Protein AF-A0A0R2LMB1-F1 (afdb_monomer_lite)

Foldseek 3Di:
DVVVVVVVVV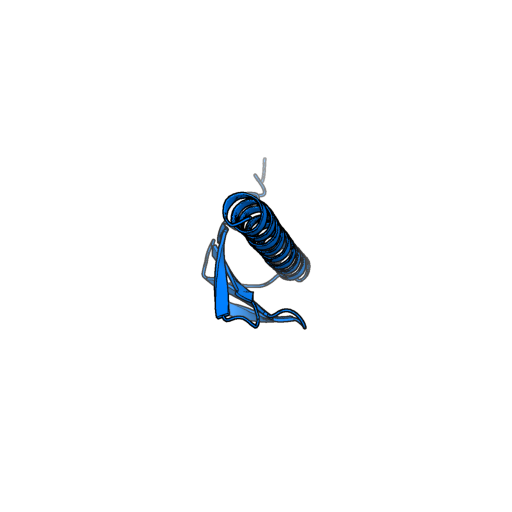VVVVVVVVVVVVVQVVQVVVCVVVVQDAQDKDADPQFIWHHHPQWIWTAGPVRDIDIDGNPPPPPPPPD

pLDDT: mean 77.48, std 16.23, range [42.94, 93.56]

Organism: NCBI:txid449659

Radius of gyration: 16.87 Å; chains: 1; bounding box: 50×26×46 Å

Structure (mmCIF, N/CA/C/O backbone):
data_AF-A0A0R2LMB1-F1
#
_entry.id   AF-A0A0R2LMB1-F1
#
loop_
_atom_site.group_PDB
_atom_site.id
_atom_site.type_symbol
_atom_site.label_atom_id
_atom_site.label_alt_id
_atom_site.label_comp_id
_atom_site.label_asym_id
_atom_site.label_entity_id
_atom_site.label_seq_id
_atom_site.pdbx_PDB_ins_code
_atom_site.Cartn_x
_atom_site.Cartn_y
_atom_site.Cartn_z
_atom_site.occupancy
_atom_site.B_iso_or_equiv
_atom_site.auth_seq_id
_atom_site.auth_comp_id
_atom_site.auth_asym_id
_atom_site.auth_atom_id
_atom_site.pdbx_PDB_model_num
ATOM 1 N N . MET A 1 1 ? 22.481 11.088 -31.072 1.00 50.19 1 MET A N 1
ATOM 2 C CA . MET A 1 1 ? 21.832 9.809 -30.690 1.00 50.19 1 MET A CA 1
ATOM 3 C C . MET A 1 1 ? 21.633 9.639 -29.179 1.00 50.19 1 MET A C 1
ATOM 5 O O . MET A 1 1 ? 20.681 8.980 -28.794 1.00 50.19 1 MET A O 1
ATOM 9 N N . THR A 1 2 ? 22.437 10.262 -28.310 1.00 54.47 2 THR A N 1
ATOM 10 C CA . THR A 1 2 ? 22.285 10.190 -26.837 1.00 54.47 2 THR A CA 1
ATOM 11 C C . THR A 1 2 ? 21.067 10.949 -26.283 1.00 54.47 2 THR A C 1
ATOM 13 O O . THR A 1 2 ? 20.426 10.478 -25.348 1.00 54.47 2 THR A O 1
ATOM 16 N N . GLY A 1 3 ? 20.690 12.083 -26.887 1.00 47.84 3 GLY A N 1
ATOM 17 C CA . GLY A 1 3 ? 19.541 12.890 -26.440 1.00 47.84 3 GLY A CA 1
ATOM 18 C C . GLY A 1 3 ? 18.166 12.248 -26.675 1.00 47.84 3 GLY A C 1
ATOM 19 O O . GLY A 1 3 ? 17.273 12.394 -25.847 1.00 47.84 3 GLY A O 1
ATOM 20 N N . GLN A 1 4 ? 18.000 11.482 -27.761 1.00 48.34 4 GLN A N 1
ATOM 21 C CA . GLN A 1 4 ? 16.750 10.755 -28.024 1.00 48.34 4 GLN A CA 1
ATOM 22 C C . GLN A 1 4 ? 16.574 9.583 -27.050 1.00 48.34 4 GLN A C 1
ATOM 24 O O . GLN A 1 4 ? 15.478 9.387 -26.535 1.00 48.34 4 GLN A O 1
ATOM 29 N N . LEU A 1 5 ? 17.654 8.866 -26.716 1.00 55.72 5 LEU A N 1
ATOM 30 C CA . LEU A 1 5 ? 17.610 7.778 -25.734 1.00 55.72 5 LEU A CA 1
ATOM 31 C C . LEU A 1 5 ? 17.166 8.272 -24.348 1.00 55.72 5 LEU A C 1
ATOM 33 O O . LEU A 1 5 ? 16.318 7.646 -23.721 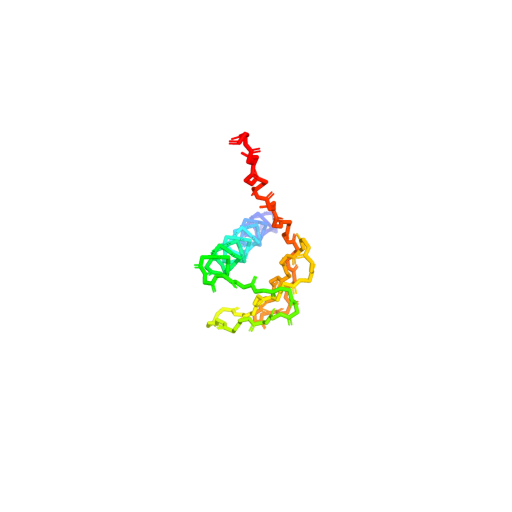1.00 55.72 5 LEU A O 1
ATOM 37 N N . MET A 1 6 ? 17.692 9.417 -23.902 1.00 57.38 6 MET A N 1
ATOM 38 C CA . MET A 1 6 ? 17.318 10.046 -22.627 1.00 57.38 6 MET A CA 1
ATOM 39 C C . MET A 1 6 ? 15.849 10.477 -22.591 1.00 57.38 6 MET A C 1
ATOM 41 O O . MET A 1 6 ? 15.195 10.316 -21.566 1.00 57.38 6 MET A O 1
ATOM 45 N N . TYR A 1 7 ? 15.305 10.981 -23.703 1.00 54.91 7 TYR A N 1
ATOM 46 C CA . TYR A 1 7 ? 13.895 11.373 -23.788 1.00 54.91 7 TYR A CA 1
ATOM 47 C C . TYR A 1 7 ? 12.948 10.162 -23.708 1.00 54.91 7 TYR A C 1
ATOM 49 O O . TYR A 1 7 ? 11.954 10.184 -22.975 1.00 54.91 7 TYR A O 1
ATOM 57 N N . TYR A 1 8 ? 13.286 9.064 -24.392 1.00 55.50 8 TYR A N 1
ATOM 58 C CA . TYR A 1 8 ? 12.543 7.803 -24.280 1.00 55.50 8 TYR A CA 1
ATOM 59 C C . TYR A 1 8 ? 12.673 7.175 -22.888 1.00 55.50 8 TYR A C 1
ATOM 61 O O . TYR A 1 8 ? 11.688 6.693 -22.334 1.00 55.50 8 TYR A O 1
ATOM 69 N N . TYR A 1 9 ? 13.853 7.245 -22.271 1.00 57.66 9 TYR A N 1
ATOM 70 C CA . TYR A 1 9 ? 14.041 6.798 -20.891 1.00 57.66 9 TYR A CA 1
ATOM 71 C C . TYR A 1 9 ? 13.234 7.638 -19.895 1.00 57.66 9 TYR A C 1
ATOM 73 O O . TYR A 1 9 ? 12.555 7.086 -19.032 1.00 57.66 9 TYR A O 1
ATOM 81 N N . GLY A 1 10 ? 13.253 8.966 -20.030 1.00 54.34 10 GLY A N 1
ATOM 82 C CA . GLY A 1 10 ? 12.510 9.873 -19.157 1.00 54.34 10 GLY A CA 1
ATOM 83 C C . GLY A 1 10 ? 10.997 9.664 -19.242 1.00 54.34 10 GLY A C 1
ATOM 84 O O . GLY A 1 10 ? 10.322 9.648 -18.213 1.00 54.34 10 GLY A O 1
ATOM 85 N N . SER A 1 11 ? 10.467 9.427 -20.444 1.00 60.19 11 SER A N 1
ATOM 86 C CA . SER A 1 11 ? 9.043 9.131 -20.655 1.00 60.19 11 SER A CA 1
ATOM 87 C C . SER A 1 11 ? 8.650 7.735 -20.161 1.00 60.19 11 SER A C 1
ATOM 89 O O . SER A 1 11 ? 7.631 7.601 -19.487 1.00 60.19 11 SER A O 1
ATOM 91 N N . ALA A 1 12 ? 9.475 6.707 -20.388 1.00 58.03 12 ALA A N 1
ATOM 92 C CA . ALA A 1 12 ? 9.220 5.354 -19.888 1.00 58.03 12 ALA A CA 1
ATOM 93 C C . ALA A 1 12 ? 9.242 5.278 -18.350 1.00 58.03 12 ALA A C 1
ATOM 95 O O . ALA A 1 12 ? 8.362 4.667 -17.742 1.00 58.03 12 ALA A O 1
ATOM 96 N N . VAL A 1 13 ? 10.209 5.940 -17.705 1.00 62.72 13 VAL A N 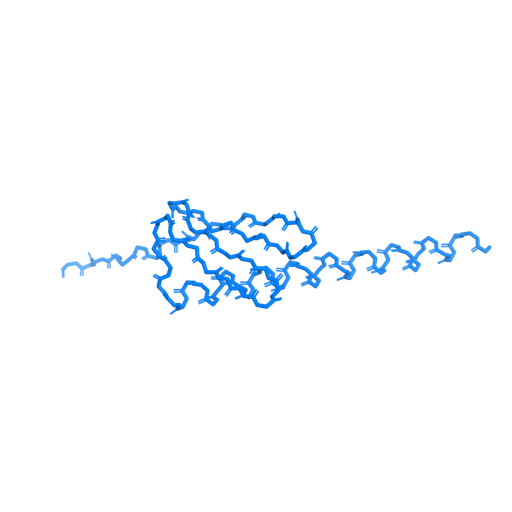1
ATOM 97 C CA . VAL A 1 13 ? 10.302 6.007 -16.238 1.00 62.72 13 VAL A CA 1
ATOM 98 C C . VAL A 1 13 ? 9.141 6.811 -15.655 1.00 62.72 13 VAL A C 1
ATOM 100 O O . VAL A 1 13 ? 8.539 6.385 -14.669 1.00 62.72 13 VAL A O 1
ATOM 103 N N . SER A 1 14 ? 8.775 7.933 -16.282 1.00 61.34 14 SER A N 1
ATOM 104 C CA . SER A 1 14 ? 7.613 8.730 -15.871 1.00 61.34 14 SER A CA 1
ATOM 105 C C . SER A 1 14 ? 6.312 7.933 -15.977 1.00 61.34 14 SER A C 1
ATOM 107 O O . SER A 1 14 ? 5.554 7.883 -15.012 1.00 61.34 14 SER A O 1
ATOM 109 N N . ASN A 1 15 ? 6.094 7.219 -17.084 1.00 68.38 15 ASN A N 1
ATOM 110 C CA . ASN A 1 15 ? 4.920 6.363 -17.260 1.00 68.38 15 ASN A CA 1
ATOM 111 C C . ASN A 1 15 ? 4.884 5.224 -16.238 1.00 68.38 15 ASN A C 1
ATOM 113 O O . ASN A 1 15 ? 3.840 4.974 -15.643 1.00 68.38 15 ASN A O 1
ATOM 117 N N . SER A 1 16 ? 6.020 4.576 -15.971 1.00 70.38 16 SER A N 1
ATOM 118 C CA . SER A 1 16 ? 6.111 3.529 -14.948 1.00 70.38 16 SER A CA 1
ATOM 119 C C . SER A 1 16 ? 5.783 4.064 -13.549 1.00 70.38 16 SER A C 1
ATOM 121 O O . SER A 1 16 ? 5.080 3.408 -12.784 1.00 70.38 16 SER A O 1
ATOM 123 N N . ASN A 1 17 ? 6.220 5.284 -13.220 1.00 74.38 17 ASN A N 1
ATOM 124 C CA . ASN A 1 17 ? 5.876 5.930 -11.953 1.00 74.38 17 ASN A CA 1
ATOM 125 C C . ASN A 1 17 ? 4.375 6.247 -11.850 1.00 74.38 17 ASN A C 1
ATOM 127 O O . ASN A 1 17 ? 3.790 6.021 -10.793 1.00 74.38 17 ASN A O 1
ATOM 131 N N . ILE A 1 18 ? 3.752 6.733 -12.929 1.00 79.12 18 ILE A N 1
ATOM 132 C CA . ILE A 1 18 ? 2.310 7.030 -12.970 1.00 79.12 18 ILE A CA 1
ATOM 133 C C . ILE A 1 18 ? 1.490 5.744 -12.823 1.00 79.12 18 ILE A C 1
ATOM 135 O O . ILE A 1 18 ? 0.561 5.697 -12.021 1.00 79.12 18 ILE A O 1
ATOM 139 N N . VAL A 1 19 ? 1.853 4.685 -13.553 1.00 83.19 19 VAL A N 1
ATOM 140 C CA . VAL A 1 19 ? 1.179 3.381 -13.467 1.00 83.19 19 VAL A CA 1
ATOM 141 C C . VAL A 1 19 ? 1.248 2.839 -12.041 1.00 83.19 19 VAL A C 1
ATOM 143 O O . VAL A 1 19 ? 0.216 2.502 -11.474 1.00 83.19 19 VAL A O 1
ATOM 146 N N . GLN A 1 20 ? 2.426 2.859 -11.418 1.00 85.44 20 GLN A N 1
ATOM 147 C CA . GLN A 1 20 ? 2.600 2.382 -10.044 1.00 85.44 20 GLN A CA 1
ATOM 148 C C . GLN A 1 20 ? 1.818 3.212 -9.016 1.00 85.44 20 GLN A C 1
ATOM 150 O O . GLN A 1 20 ? 1.279 2.652 -8.062 1.00 85.44 20 GLN A O 1
ATOM 155 N N . GLN A 1 21 ? 1.707 4.532 -9.205 1.00 85.50 21 GLN A N 1
ATOM 156 C CA . GLN A 1 21 ? 0.837 5.355 -8.359 1.00 85.50 21 GLN A CA 1
ATOM 157 C C . GLN A 1 21 ? -0.642 4.996 -8.531 1.00 85.50 21 GLN A C 1
ATOM 159 O O . GLN A 1 21 ? -1.354 4.871 -7.535 1.00 85.50 21 GLN A O 1
ATOM 164 N N . ASN A 1 22 ? -1.099 4.778 -9.766 1.00 86.56 22 ASN A N 1
ATOM 165 C CA . ASN A 1 22 ? -2.477 4.373 -10.041 1.00 86.56 22 ASN A CA 1
ATOM 166 C C . ASN A 1 22 ? -2.794 2.994 -9.442 1.00 86.56 22 ASN A C 1
ATOM 168 O O . ASN A 1 22 ? -3.844 2.821 -8.825 1.00 86.56 22 ASN A O 1
ATOM 172 N N . GLU A 1 23 ? -1.877 2.032 -9.566 1.00 87.25 23 GLU A N 1
ATOM 173 C CA . GLU A 1 23 ? -1.986 0.705 -8.947 1.00 87.25 23 GLU A CA 1
ATOM 174 C C . GLU A 1 23 ? -2.080 0.807 -7.420 1.00 87.25 23 GLU A C 1
ATOM 176 O O . GLU A 1 23 ? -2.951 0.192 -6.798 1.00 87.25 23 GLU A O 1
ATOM 181 N N . ALA A 1 24 ? -1.219 1.625 -6.810 1.00 88.69 24 ALA A N 1
ATOM 182 C CA . ALA A 1 24 ? -1.214 1.831 -5.371 1.00 88.69 24 ALA A CA 1
ATOM 183 C C . ALA A 1 24 ? -2.511 2.499 -4.878 1.00 88.69 24 ALA A C 1
ATOM 185 O O . ALA A 1 24 ? -3.108 2.058 -3.893 1.00 88.69 24 ALA A O 1
ATOM 186 N N . GLN A 1 25 ? -2.999 3.508 -5.602 1.00 86.56 25 GLN A N 1
ATOM 187 C CA . GLN A 1 25 ? -4.261 4.185 -5.309 1.00 86.56 25 GLN A CA 1
ATOM 188 C C . GLN A 1 25 ? -5.465 3.243 -5.456 1.00 86.56 25 GLN A C 1
ATOM 190 O O . GLN A 1 25 ? -6.367 3.259 -4.615 1.00 86.56 25 GLN A O 1
ATOM 195 N N . ALA A 1 26 ? -5.483 2.394 -6.487 1.00 88.25 26 ALA A N 1
ATOM 196 C CA . ALA A 1 26 ? -6.537 1.404 -6.681 1.00 88.25 26 ALA A CA 1
ATOM 197 C C . ALA A 1 26 ? -6.579 0.401 -5.519 1.00 88.25 26 ALA A C 1
ATOM 199 O O . ALA A 1 26 ? -7.652 0.140 -4.977 1.00 88.25 26 ALA A O 1
ATOM 200 N N . MET A 1 27 ? -5.423 -0.101 -5.069 1.00 90.31 27 MET A N 1
ATOM 201 C CA . MET A 1 27 ? -5.357 -0.991 -3.904 1.00 90.31 27 MET A CA 1
ATOM 202 C C . MET A 1 27 ? -5.803 -0.311 -2.612 1.00 90.31 27 MET A C 1
ATOM 204 O O . MET A 1 27 ? -6.548 -0.918 -1.847 1.00 90.31 27 MET A O 1
ATOM 208 N N . LYS A 1 28 ? -5.421 0.953 -2.381 1.00 89.94 28 LYS A N 1
ATOM 209 C CA . LYS A 1 28 ? -5.945 1.747 -1.258 1.00 89.94 28 LYS A CA 1
ATOM 210 C C . LYS A 1 28 ? -7.474 1.800 -1.302 1.00 89.94 28 LYS A C 1
ATOM 212 O O . LYS A 1 28 ? -8.125 1.504 -0.304 1.00 89.94 28 LYS A O 1
ATOM 217 N N . ASN A 1 29 ? -8.048 2.148 -2.452 1.00 87.44 29 ASN A N 1
ATOM 218 C CA . ASN A 1 29 ? -9.497 2.266 -2.615 1.00 87.44 29 ASN A CA 1
ATOM 219 C C . ASN A 1 29 ? -10.205 0.920 -2.400 1.00 87.44 29 ASN A C 1
ATOM 221 O O . ASN A 1 29 ? -11.206 0.872 -1.692 1.00 87.44 29 ASN A O 1
ATOM 225 N N . MET A 1 30 ? -9.662 -0.174 -2.941 1.00 88.69 30 MET A N 1
ATOM 226 C CA . MET A 1 30 ? -10.187 -1.522 -2.707 1.00 88.69 30 MET A CA 1
ATOM 227 C C . MET A 1 30 ? -10.093 -1.921 -1.233 1.00 88.69 30 MET A C 1
ATOM 229 O O . MET A 1 30 ? -11.043 -2.479 -0.693 1.00 88.69 30 MET A O 1
ATOM 233 N N . ALA A 1 31 ? -8.981 -1.622 -0.559 1.00 88.56 31 ALA A N 1
ATOM 234 C CA . ALA A 1 31 ? -8.814 -1.925 0.857 1.00 88.56 31 ALA A CA 1
ATOM 235 C C . ALA A 1 31 ? -9.825 -1.156 1.723 1.00 88.56 31 ALA A C 1
ATOM 237 O O . ALA A 1 31 ? -10.420 -1.731 2.629 1.00 88.56 31 ALA A O 1
ATOM 238 N N . ILE A 1 32 ? -10.069 0.120 1.411 1.00 86.94 32 ILE A N 1
ATOM 239 C CA . ILE A 1 32 ? -11.094 0.937 2.077 1.00 86.94 32 ILE A CA 1
ATOM 240 C C . ILE A 1 32 ? -12.500 0.401 1.794 1.00 86.94 32 ILE A C 1
ATOM 242 O O . ILE A 1 32 ? -13.295 0.291 2.721 1.00 86.94 32 ILE A O 1
ATOM 246 N N . ALA A 1 33 ? -12.803 0.030 0.546 1.00 87.19 33 ALA A N 1
ATOM 247 C CA . ALA A 1 33 ? -14.098 -0.543 0.176 1.00 87.19 33 ALA A CA 1
ATOM 248 C C . ALA A 1 33 ? -14.382 -1.880 0.885 1.00 87.19 33 ALA A C 1
ATOM 250 O O . ALA A 1 33 ? -15.538 -2.207 1.131 1.00 87.19 33 ALA A O 1
ATOM 251 N N . ASN A 1 34 ? -13.334 -2.623 1.254 1.00 87.69 34 ASN A N 1
ATOM 252 C CA . ASN A 1 34 ? -13.414 -3.845 2.060 1.00 87.69 34 ASN A CA 1
ATOM 253 C C . ASN A 1 34 ? -13.312 -3.585 3.579 1.00 87.69 34 ASN A C 1
ATOM 255 O O . ASN A 1 34 ? -13.027 -4.510 4.337 1.00 87.69 34 ASN A O 1
ATOM 259 N N . ASP A 1 35 ? -13.513 -2.341 4.026 1.00 86.31 35 ASP A N 1
ATOM 260 C CA . ASP A 1 35 ? -13.477 -1.930 5.436 1.00 86.31 35 ASP A CA 1
ATOM 261 C C . ASP A 1 35 ? -12.175 -2.321 6.165 1.00 86.31 35 ASP A C 1
ATOM 263 O O . ASP A 1 35 ? -12.188 -2.847 7.279 1.00 86.31 35 ASP A O 1
ATOM 267 N N . ILE A 1 36 ? -11.010 -2.075 5.543 1.00 87.06 36 ILE A N 1
ATOM 268 C CA . ILE A 1 36 ? -9.719 -2.335 6.197 1.00 87.06 36 ILE A CA 1
ATOM 269 C C . ILE A 1 36 ? -9.620 -1.570 7.528 1.00 87.06 36 ILE A C 1
ATOM 271 O O . ILE A 1 36 ? -9.640 -0.331 7.575 1.00 87.06 36 ILE A O 1
ATOM 275 N N . LYS A 1 37 ? -9.468 -2.310 8.630 1.00 88.38 37 LYS A N 1
ATOM 276 C CA . LYS A 1 37 ? -9.372 -1.749 9.984 1.00 88.38 37 LYS A CA 1
ATOM 277 C C . LYS A 1 37 ? -7.936 -1.422 10.350 1.00 88.38 37 LYS A C 1
ATOM 279 O O . LYS A 1 37 ? -6.976 -1.900 9.749 1.00 88.38 37 LYS A O 1
ATOM 284 N N . ASN A 1 38 ? -7.774 -0.588 11.371 1.00 88.25 38 ASN A N 1
ATOM 285 C CA . ASN A 1 38 ? -6.454 -0.233 11.872 1.00 88.25 38 ASN A CA 1
ATOM 286 C C . ASN A 1 38 ? -5.657 -1.483 12.294 1.00 88.25 38 ASN A C 1
ATOM 288 O O . ASN A 1 38 ? -6.167 -2.334 13.018 1.00 88.25 38 ASN A O 1
ATOM 292 N N . GLY A 1 39 ? -4.407 -1.578 11.844 1.00 87.62 39 GLY A N 1
ATOM 293 C CA . GLY A 1 39 ? -3.518 -2.712 12.085 1.00 87.62 39 GLY A CA 1
ATOM 294 C C . GLY A 1 39 ? -3.718 -3.879 11.119 1.00 87.62 39 GLY A C 1
ATOM 295 O O . GLY A 1 39 ? -2.849 -4.748 11.060 1.00 87.62 39 GLY A O 1
ATOM 296 N N . GLN A 1 40 ? -4.801 -3.888 10.335 1.00 89.19 40 GLN A N 1
ATOM 297 C CA . GLN A 1 40 ? -5.045 -4.925 9.341 1.00 89.19 40 GLN A CA 1
ATOM 298 C C . GLN A 1 40 ? -4.241 -4.689 8.066 1.00 89.19 40 GLN A C 1
ATOM 300 O O . GLN A 1 40 ? -3.896 -3.559 7.702 1.00 89.19 40 GLN A O 1
ATOM 305 N N . GLN A 1 41 ? -3.961 -5.800 7.396 1.00 92.12 41 GLN A N 1
ATOM 306 C CA . GLN A 1 41 ? -3.272 -5.871 6.123 1.00 92.12 41 GLN A CA 1
ATOM 307 C C . GLN A 1 41 ? -4.107 -6.716 5.165 1.00 92.12 41 GLN A C 1
ATOM 309 O O . GLN A 1 41 ? -4.564 -7.796 5.534 1.00 92.12 41 GLN A O 1
ATOM 314 N N . PHE A 1 42 ? -4.269 -6.225 3.942 1.00 92.06 42 PHE A N 1
ATOM 315 C CA . PHE A 1 42 ? -4.808 -6.982 2.824 1.00 92.06 42 PHE A CA 1
ATOM 316 C C . PHE A 1 42 ? -3.723 -7.226 1.790 1.00 92.06 42 PHE A C 1
ATOM 318 O O . PHE A 1 42 ? -2.950 -6.325 1.455 1.00 92.06 42 PHE A O 1
ATOM 325 N N . GLU A 1 43 ? -3.684 -8.451 1.287 1.00 91.75 43 GLU A N 1
ATOM 326 C CA . GLU A 1 43 ? -2.799 -8.850 0.204 1.00 91.75 43 GLU A CA 1
ATOM 327 C C . GLU A 1 43 ? -3.561 -8.828 -1.118 1.00 91.75 43 GLU A C 1
ATOM 329 O O . GLU A 1 43 ? -4.700 -9.281 -1.221 1.00 91.75 43 GLU A O 1
ATOM 334 N N . PHE A 1 44 ? -2.912 -8.285 -2.137 1.00 87.88 44 PHE A N 1
ATOM 335 C CA . PHE A 1 44 ? -3.405 -8.183 -3.498 1.00 87.88 44 PHE A CA 1
ATOM 336 C C . PHE A 1 44 ? -2.369 -8.777 -4.453 1.00 87.88 44 PHE A C 1
ATOM 338 O O . PHE A 1 44 ? -1.176 -8.862 -4.165 1.00 87.88 44 PHE A O 1
ATOM 345 N N . ASN A 1 45 ? -2.793 -9.098 -5.674 1.00 84.69 45 ASN A N 1
ATOM 346 C CA . ASN A 1 45 ? -1.870 -9.602 -6.694 1.00 84.69 45 ASN A CA 1
ATOM 347 C C . ASN A 1 45 ? -0.738 -8.620 -7.040 1.00 84.69 45 ASN A C 1
ATOM 349 O O . ASN A 1 45 ? 0.306 -9.055 -7.523 1.00 84.69 45 ASN A O 1
ATOM 353 N N . LEU A 1 46 ? -0.922 -7.320 -6.799 1.00 84.12 46 LEU A N 1
ATOM 354 C CA . LEU A 1 46 ? 0.055 -6.269 -7.103 1.00 84.12 46 LEU A CA 1
ATOM 355 C C . LEU A 1 46 ? 0.926 -5.877 -5.898 1.00 84.12 46 LEU A C 1
ATOM 357 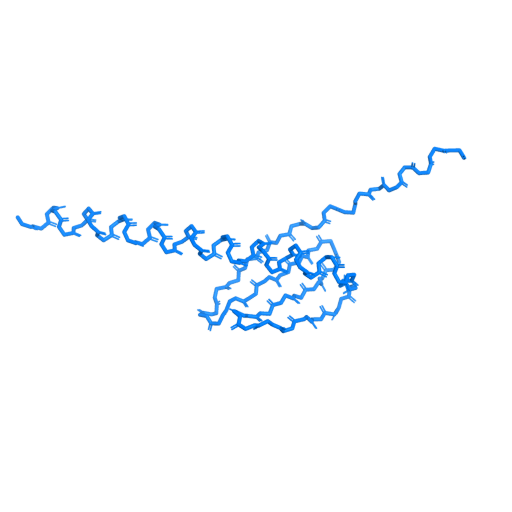O O . LEU A 1 46 ? 1.935 -5.191 -6.065 1.00 84.12 46 LEU A O 1
ATOM 361 N N . GLY A 1 47 ? 0.581 -6.329 -4.691 1.00 90.94 47 GLY A N 1
ATOM 362 C CA . GLY A 1 47 ? 1.239 -5.893 -3.467 1.00 90.94 47 GLY A CA 1
ATOM 363 C C . GLY A 1 47 ? 0.368 -6.094 -2.235 1.00 90.94 47 GLY A C 1
ATOM 364 O O . GLY A 1 47 ? -0.466 -6.986 -2.183 1.00 90.94 47 GLY A O 1
ATOM 365 N N . GLN A 1 48 ? 0.540 -5.246 -1.237 1.00 92.88 48 GLN A N 1
ATOM 366 C CA . GLN A 1 48 ? -0.215 -5.295 0.009 1.00 92.88 48 GLN A CA 1
ATOM 367 C C . GLN A 1 48 ? -0.626 -3.886 0.425 1.00 92.88 48 GLN A C 1
ATOM 369 O O . GLN A 1 48 ? 0.105 -2.927 0.186 1.00 92.88 48 GLN A O 1
ATOM 374 N N . ALA A 1 49 ? -1.777 -3.762 1.076 1.00 92.31 49 ALA A N 1
ATOM 375 C CA . ALA A 1 49 ? -2.224 -2.527 1.702 1.00 92.31 49 ALA A CA 1
ATOM 376 C C . ALA A 1 49 ? -2.400 -2.758 3.201 1.00 92.31 49 ALA A C 1
ATOM 378 O O . ALA A 1 49 ? -3.112 -3.669 3.617 1.00 92.31 49 ALA A O 1
ATOM 379 N N . LYS A 1 50 ? -1.775 -1.921 4.024 1.00 92.88 50 LYS A N 1
ATOM 380 C CA . LYS A 1 50 ? -1.846 -1.985 5.482 1.00 92.88 50 LYS A CA 1
ATOM 381 C C . LYS A 1 50 ? -2.364 -0.673 6.038 1.00 92.88 50 LYS A C 1
ATOM 383 O O . LYS A 1 50 ? -1.815 0.387 5.745 1.00 92.88 50 LYS A O 1
ATOM 388 N N . ARG A 1 51 ? -3.386 -0.719 6.892 1.00 90.31 51 ARG A N 1
ATOM 389 C CA . ARG A 1 51 ? -3.867 0.484 7.581 1.00 90.31 51 ARG A CA 1
ATOM 390 C C . ARG A 1 51 ? -3.136 0.664 8.908 1.00 90.31 51 ARG A C 1
ATOM 392 O O . ARG A 1 51 ? -3.075 -0.245 9.731 1.00 90.31 51 ARG A O 1
ATOM 399 N N . LYS A 1 52 ? -2.600 1.861 9.126 1.00 90.06 52 LYS A N 1
ATOM 400 C CA . LYS A 1 52 ? -1.963 2.310 10.365 1.00 90.06 52 LYS A CA 1
ATOM 401 C C . LYS A 1 52 ? -2.576 3.653 10.768 1.00 90.06 52 LYS A C 1
ATOM 403 O O . LYS A 1 52 ? -2.147 4.716 10.324 1.00 90.06 52 LYS A O 1
ATOM 408 N N . GLY A 1 53 ? -3.614 3.592 11.592 1.00 86.38 53 GLY A N 1
ATOM 409 C CA . GLY A 1 53 ? -4.441 4.727 11.991 1.00 86.38 53 GLY A CA 1
ATOM 410 C C . GLY A 1 53 ? -5.142 5.352 10.786 1.00 86.38 53 GLY A C 1
ATOM 411 O O . GLY A 1 53 ? -5.890 4.681 10.072 1.00 86.38 53 GLY A O 1
ATOM 412 N N . GLN A 1 54 ? -4.844 6.629 10.549 1.00 86.38 54 GLN A N 1
ATOM 413 C CA . GLN A 1 54 ? -5.348 7.425 9.424 1.00 86.38 54 GLN A CA 1
ATOM 414 C C . GLN A 1 54 ? -4.519 7.270 8.142 1.0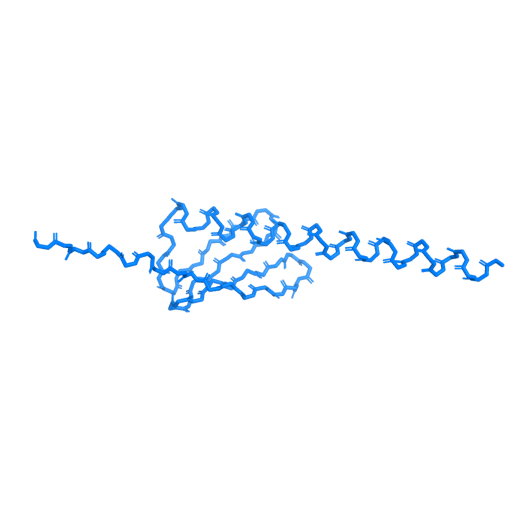0 86.38 54 GLN A C 1
ATOM 416 O O . GLN A 1 54 ? -4.785 7.933 7.142 1.00 86.38 54 GLN A O 1
ATOM 421 N N . LYS A 1 55 ? -3.491 6.416 8.148 1.00 88.12 55 LYS A N 1
ATOM 422 C CA . LYS A 1 55 ? -2.674 6.134 6.967 1.00 88.12 55 LYS A CA 1
ATOM 423 C C . LYS A 1 55 ? -2.972 4.742 6.432 1.00 88.12 55 LYS A C 1
ATOM 425 O O . LYS A 1 55 ? -3.091 3.788 7.197 1.00 88.12 55 LYS A O 1
ATOM 430 N N . CYS A 1 56 ? -3.046 4.621 5.117 1.00 89.94 56 CYS A N 1
ATOM 431 C CA . CYS A 1 56 ? -2.998 3.361 4.396 1.00 89.94 56 CYS A CA 1
ATOM 432 C C . CYS A 1 56 ? -1.664 3.309 3.652 1.00 89.94 56 CYS A C 1
ATOM 434 O O . CYS A 1 56 ? -1.396 4.144 2.791 1.00 89.94 56 CYS A O 1
ATOM 436 N N . ILE A 1 57 ? -0.820 2.361 4.042 1.00 93.50 57 ILE A N 1
ATOM 437 C CA . ILE A 1 57 ? 0.499 2.121 3.469 1.00 93.50 57 ILE A CA 1
ATOM 438 C C . ILE A 1 57 ? 0.330 1.014 2.440 1.00 93.50 57 ILE A C 1
ATOM 440 O O . ILE A 1 57 ? -0.044 -0.106 2.794 1.00 93.50 57 ILE A O 1
ATOM 444 N N . VAL A 1 58 ? 0.590 1.323 1.178 1.00 92.69 58 VAL A N 1
ATOM 445 C CA . VAL A 1 58 ? 0.530 0.363 0.080 1.00 92.69 58 VAL A CA 1
ATOM 446 C C . VAL A 1 58 ? 1.947 0.026 -0.354 1.00 92.69 58 VAL A C 1
ATOM 448 O O . VAL A 1 58 ? 2.694 0.902 -0.775 1.00 92.69 58 VAL A O 1
ATOM 451 N N . THR A 1 59 ? 2.315 -1.245 -0.263 1.00 93.56 59 THR A N 1
ATOM 452 C CA . THR A 1 59 ? 3.605 -1.764 -0.720 1.00 93.56 59 THR A CA 1
ATOM 453 C C . THR A 1 59 ? 3.380 -2.573 -1.985 1.00 93.56 59 THR A C 1
ATOM 455 O O . THR A 1 59 ? 2.729 -3.614 -1.943 1.00 93.56 59 THR A O 1
ATOM 458 N N . LEU A 1 60 ? 3.922 -2.117 -3.110 1.00 90.38 60 LEU A N 1
ATOM 459 C CA . LEU A 1 60 ? 3.931 -2.881 -4.356 1.00 90.38 60 LEU A CA 1
ATOM 460 C C . LEU A 1 60 ? 4.930 -4.044 -4.282 1.00 90.38 60 LEU A C 1
ATOM 462 O O . LEU A 1 60 ? 5.885 -4.022 -3.505 1.00 90.38 60 LEU A O 1
ATOM 466 N N . LYS A 1 61 ? 4.765 -5.049 -5.149 1.00 87.19 61 LYS A N 1
ATOM 467 C CA . LYS A 1 61 ? 5.698 -6.190 -5.266 1.00 87.19 61 LYS A CA 1
ATOM 468 C C . LYS A 1 61 ? 7.145 -5.792 -5.557 1.00 87.19 61 LYS A C 1
ATOM 470 O O . LYS A 1 61 ? 8.065 -6.494 -5.153 1.00 87.19 61 LYS A O 1
ATOM 475 N N . ASN A 1 62 ? 7.354 -4.657 -6.220 1.00 84.06 62 ASN A N 1
ATOM 476 C CA . ASN A 1 62 ? 8.683 -4.083 -6.447 1.00 84.06 62 ASN A CA 1
ATOM 477 C C . ASN A 1 62 ? 9.242 -3.332 -5.217 1.00 84.06 62 ASN A C 1
ATOM 479 O O . ASN A 1 62 ? 10.192 -2.567 -5.356 1.00 84.06 62 ASN A O 1
ATOM 483 N N . GLN A 1 63 ? 8.644 -3.528 -4.037 1.00 82.56 63 GLN A N 1
ATOM 484 C CA . GLN A 1 63 ? 9.020 -2.946 -2.745 1.00 82.56 63 GLN A CA 1
ATOM 485 C C . GLN A 1 63 ? 8.889 -1.420 -2.650 1.00 82.56 63 GLN A C 1
ATOM 487 O O . GLN A 1 63 ? 9.331 -0.823 -1.666 1.00 82.56 63 GLN A O 1
ATOM 492 N N . ARG A 1 64 ? 8.246 -0.761 -3.623 1.00 86.75 64 ARG A N 1
ATOM 493 C CA . ARG A 1 64 ? 7.877 0.649 -3.469 1.00 86.75 64 ARG A CA 1
ATOM 494 C C . ARG A 1 64 ? 6.700 0.794 -2.522 1.00 86.75 64 ARG A C 1
ATOM 496 O O . ARG A 1 64 ? 5.685 0.116 -2.667 1.00 86.75 64 ARG A O 1
ATOM 503 N N . ASN A 1 65 ? 6.846 1.736 -1.599 1.00 89.38 65 ASN A N 1
ATOM 504 C CA . ASN A 1 65 ? 5.827 2.087 -0.627 1.00 89.38 65 ASN A CA 1
ATOM 505 C C . ASN A 1 65 ? 5.164 3.407 -1.011 1.00 89.38 65 ASN A C 1
ATOM 507 O O . ASN A 1 65 ? 5.840 4.363 -1.393 1.00 89.38 65 ASN A O 1
ATOM 511 N N . PHE A 1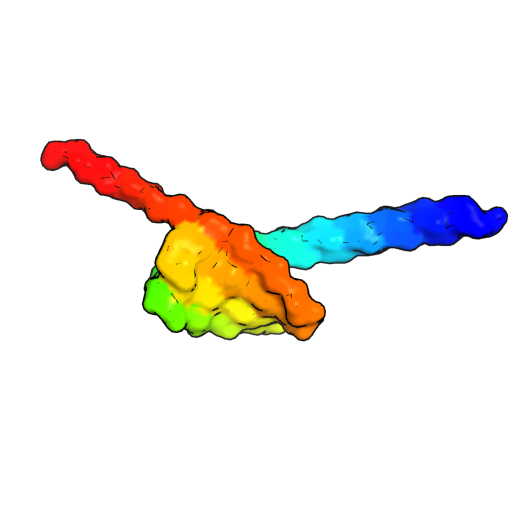 66 ? 3.847 3.448 -0.860 1.00 91.19 66 PHE A N 1
ATOM 512 C CA . PHE A 1 66 ? 3.016 4.620 -1.066 1.00 91.19 66 PHE A CA 1
ATOM 513 C C . PHE A 1 66 ? 2.164 4.836 0.175 1.00 91.19 66 PHE A C 1
ATOM 515 O O . PHE A 1 66 ? 1.397 3.959 0.578 1.00 91.19 66 PHE A O 1
ATOM 522 N N . ASP A 1 67 ? 2.294 6.017 0.764 1.00 90.69 67 ASP A N 1
ATOM 523 C CA . ASP A 1 67 ? 1.543 6.397 1.949 1.00 90.69 67 ASP A CA 1
ATOM 524 C C . ASP A 1 67 ? 0.363 7.268 1.534 1.00 90.69 67 ASP A C 1
ATOM 526 O O . ASP A 1 67 ? 0.534 8.376 1.026 1.00 90.69 67 ASP A O 1
ATOM 530 N N . PHE A 1 68 ? -0.847 6.785 1.795 1.00 89.25 68 PHE A N 1
ATOM 531 C CA . PHE A 1 68 ? -2.068 7.534 1.547 1.00 89.25 68 PHE A CA 1
ATOM 532 C C . PHE A 1 68 ? -2.754 7.882 2.856 1.00 89.25 68 PHE A C 1
ATOM 534 O O . PHE A 1 68 ? -2.942 7.026 3.721 1.00 89.25 68 PHE A O 1
ATOM 541 N N . PHE A 1 69 ? -3.219 9.121 2.977 1.00 86.38 69 PHE A N 1
ATOM 542 C CA . PHE A 1 69 ? -4.158 9.467 4.032 1.00 86.38 69 PHE A CA 1
ATOM 543 C C . PHE A 1 69 ? -5.536 8.889 3.694 1.00 86.38 69 PHE A C 1
ATOM 545 O O . PHE A 1 69 ? -6.045 9.015 2.572 1.00 86.38 69 PHE A O 1
ATOM 552 N N . VAL A 1 70 ? -6.108 8.181 4.659 1.00 78.75 70 VAL A N 1
ATOM 553 C CA . VAL A 1 70 ? -7.512 7.793 4.662 1.00 78.75 70 VAL A CA 1
ATOM 554 C C . VAL A 1 70 ? -8.212 8.903 5.419 1.00 78.75 70 VAL A C 1
ATOM 556 O O . VAL A 1 70 ? -8.163 8.941 6.646 1.00 78.75 70 VAL A O 1
ATOM 559 N N . GLU A 1 71 ? -8.793 9.845 4.682 1.00 69.88 71 GLU A N 1
ATOM 560 C CA . GLU A 1 71 ? -9.740 10.769 5.287 1.00 69.88 71 GLU A CA 1
ATOM 561 C C . GLU A 1 71 ? -10.902 9.921 5.790 1.00 69.88 71 GLU A C 1
ATOM 563 O O . GLU A 1 71 ? -11.667 9.346 5.012 1.00 69.88 71 GLU A O 1
ATOM 568 N N . GLU A 1 72 ? -10.991 9.783 7.109 1.00 59.53 72 GLU A N 1
ATOM 569 C CA . GLU A 1 72 ? -12.243 9.402 7.729 1.00 59.53 72 GLU A CA 1
ATOM 570 C C . GLU A 1 72 ? -13.191 10.533 7.366 1.00 59.53 72 GLU A C 1
ATOM 572 O O . GLU A 1 72 ? -13.078 11.634 7.905 1.00 59.53 72 GLU A O 1
ATOM 577 N N . TRP A 1 73 ? -14.067 10.290 6.384 1.00 51.66 73 TRP A N 1
ATOM 578 C CA . TRP A 1 73 ? -15.240 11.123 6.202 1.00 51.66 73 TRP A CA 1
ATOM 579 C C . TRP A 1 73 ? -15.905 11.110 7.559 1.00 51.66 73 TRP A C 1
ATOM 581 O O . TRP A 1 73 ? -16.504 10.107 7.951 1.00 51.66 73 TRP A O 1
ATOM 591 N N . GLN A 1 74 ? -15.703 12.185 8.319 1.00 47.41 74 GLN A N 1
ATOM 592 C CA . GLN A 1 74 ? -16.461 12.400 9.519 1.00 47.41 74 GLN A CA 1
ATOM 593 C C . GLN A 1 74 ? -17.893 12.348 9.023 1.00 47.41 74 GLN A C 1
ATOM 595 O O . GLN A 1 74 ? -18.357 13.256 8.332 1.00 47.41 74 GLN A O 1
ATOM 600 N N . THR A 1 75 ? -18.587 11.253 9.330 1.00 49.88 75 THR A N 1
ATOM 601 C CA . THR A 1 75 ? -20.024 11.290 9.493 1.00 49.88 75 THR A CA 1
ATOM 602 C C . THR A 1 75 ? -20.222 12.351 10.552 1.00 49.88 75 THR A C 1
ATOM 604 O O . THR A 1 75 ? -20.183 12.077 11.751 1.00 49.88 75 THR A O 1
ATOM 607 N N . SER A 1 76 ? -20.319 13.593 10.085 1.00 45.00 76 SER A N 1
ATOM 608 C CA . SER A 1 76 ? -20.896 14.701 10.793 1.00 45.00 76 SER A CA 1
ATOM 609 C C . SER A 1 76 ? -22.305 14.204 11.064 1.00 45.00 76 SER A C 1
ATOM 611 O O . SER A 1 76 ? -23.202 14.325 10.232 1.00 45.00 76 SER A O 1
ATOM 613 N N . LYS A 1 77 ? -22.460 13.492 12.184 1.00 43.66 77 LYS A N 1
ATOM 614 C CA . LYS A 1 77 ? -23.743 13.287 12.827 1.00 43.66 77 LYS A CA 1
ATOM 615 C C . LYS A 1 77 ? -24.209 14.696 13.164 1.00 43.66 77 LYS A C 1
ATOM 617 O O . LYS A 1 77 ? -23.877 15.243 14.209 1.00 43.66 77 LYS A O 1
ATOM 622 N N . LYS A 1 78 ? -24.883 15.322 12.202 1.00 45.81 78 LYS A N 1
ATOM 623 C CA . LYS A 1 78 ? -25.788 16.424 12.463 1.00 45.81 78 LYS A CA 1
ATOM 624 C C . LYS A 1 78 ? -26.985 15.804 13.175 1.00 45.81 78 LYS A C 1
ATOM 626 O O . LYS A 1 78 ? -27.693 15.028 12.544 1.00 45.81 78 LYS A O 1
ATOM 631 N N . ASN A 1 79 ? -27.122 16.190 14.444 1.00 42.94 79 ASN A N 1
ATOM 632 C CA . ASN A 1 79 ? -28.257 16.014 15.357 1.00 42.94 79 ASN A CA 1
ATOM 633 C C . ASN A 1 79 ? -28.796 14.595 15.541 1.00 42.94 79 ASN A C 1
ATOM 635 O O . ASN A 1 79 ? -29.621 14.149 14.718 1.00 42.94 79 ASN A O 1
#

Secondary structure (DSSP, 8-state):
-HHHHHHHHHHHHHHHHHHHHHHHHHHHHHHHHTTPPTT-EEEETTEEEEEETTEEEEEETTS-EEEEE----------

Sequence (79 aa):
MTGQLMYYYGSAVSNSNIVQQNEAQAMKNMAIANDIKNGQQFEFNLGQAKRKGQKCIVTLKNQRNFDFFVEEWQTSKKN